Protein AF-A0A9E5NRR4-F1 (afdb_monomer)

Radius of gyration: 11.29 Å; Cα contacts (8 Å, |Δi|>4): 79; chains: 1; bounding box: 32×22×27 Å

pLDDT: mean 78.94, std 6.92, range [51.59, 88.62]

Sequence (79 aa):
GVVLRKIAVARFCRTLGTLVSSGVPILEGLEITGRTSGNAVVEDAIMATRRSVEEGKTIAEPLKGTDVFPPMVVQMVAV

Structure (mmCIF, N/CA/C/O backbone):
data_AF-A0A9E5NRR4-F1
#
_entry.id   AF-A0A9E5NRR4-F1
#
loop_
_atom_site.group_PDB
_atom_site.id
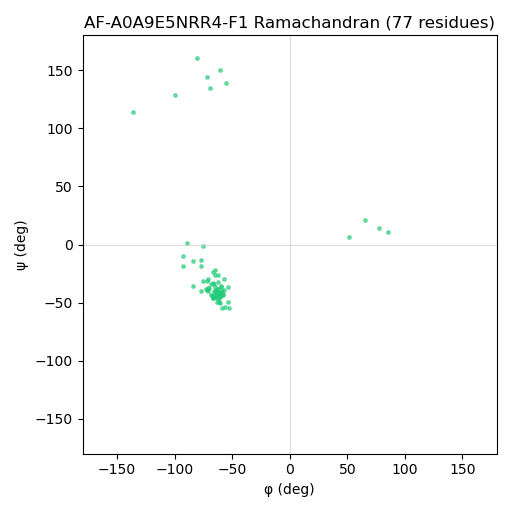_atom_site.type_symbol
_atom_site.label_atom_id
_atom_site.label_alt_id
_atom_site.label_comp_id
_atom_site.label_asym_id
_atom_site.label_entity_id
_atom_site.label_seq_id
_atom_site.pdbx_PDB_ins_code
_atom_site.Cartn_x
_atom_site.Cartn_y
_atom_site.Cartn_z
_atom_site.occupancy
_atom_site.B_iso_or_equiv
_atom_site.auth_seq_id
_atom_site.auth_comp_id
_atom_site.auth_asym_id
_atom_site.auth_atom_id
_atom_site.pdbx_PDB_model_num
ATOM 1 N N . GLY A 1 1 ? 13.168 -3.138 -14.822 1.00 66.19 1 GLY A N 1
ATOM 2 C CA . GLY A 1 1 ? 14.061 -4.157 -14.227 1.00 66.19 1 GLY A CA 1
ATOM 3 C C . GLY A 1 1 ? 13.573 -4.575 -12.848 1.00 66.19 1 GLY A C 1
ATOM 4 O O . GLY A 1 1 ? 12.960 -3.764 -12.162 1.00 66.19 1 GLY A O 1
ATOM 5 N N . VAL A 1 2 ? 13.843 -5.819 -12.436 1.00 73.38 2 VAL A N 1
ATOM 6 C CA . VAL A 1 2 ? 13.320 -6.437 -11.193 1.00 73.38 2 VAL A CA 1
ATOM 7 C C . VAL A 1 2 ? 13.733 -5.680 -9.919 1.00 73.38 2 VAL A C 1
ATOM 9 O O . VAL A 1 2 ? 12.941 -5.558 -8.989 1.00 73.38 2 VAL A O 1
ATOM 12 N N . VAL A 1 3 ? 14.945 -5.117 -9.883 1.00 78.56 3 VAL A N 1
ATOM 13 C CA . VAL A 1 3 ? 15.484 -4.396 -8.711 1.00 78.56 3 VAL A CA 1
ATOM 14 C C . VAL A 1 3 ? 14.713 -3.102 -8.427 1.00 78.56 3 VAL A C 1
ATOM 16 O O . VAL A 1 3 ? 14.319 -2.859 -7.291 1.00 78.56 3 VAL A O 1
ATOM 19 N N . LEU A 1 4 ? 14.416 -2.312 -9.464 1.00 77.00 4 LEU A N 1
ATOM 20 C CA . LEU A 1 4 ? 13.659 -1.060 -9.331 1.00 77.00 4 LEU A CA 1
ATOM 21 C C . LEU A 1 4 ? 12.239 -1.298 -8.801 1.00 77.00 4 LEU A C 1
ATOM 23 O O . LEU A 1 4 ? 11.761 -0.538 -7.963 1.00 77.00 4 LEU A O 1
ATOM 27 N N . ARG A 1 5 ? 11.583 -2.387 -9.232 1.00 75.88 5 ARG A N 1
ATOM 28 C CA . ARG A 1 5 ? 10.261 -2.777 -8.714 1.00 75.88 5 ARG A CA 1
ATOM 29 C C . ARG A 1 5 ? 10.336 -3.146 -7.229 1.00 75.88 5 ARG A C 1
ATOM 31 O O . ARG A 1 5 ? 9.531 -2.655 -6.448 1.00 75.88 5 ARG A O 1
ATOM 38 N N . LYS A 1 6 ? 11.334 -3.937 -6.816 1.00 79.38 6 LYS A N 1
ATOM 39 C CA . LYS A 1 6 ? 11.535 -4.299 -5.399 1.00 79.38 6 LYS A CA 1
ATOM 40 C C . LYS A 1 6 ? 11.797 -3.079 -4.510 1.00 79.38 6 LYS A C 1
ATOM 42 O O . LYS A 1 6 ? 11.247 -3.010 -3.416 1.00 79.38 6 LYS A O 1
ATOM 47 N N . ILE A 1 7 ? 12.588 -2.111 -4.980 1.00 83.12 7 ILE A N 1
AT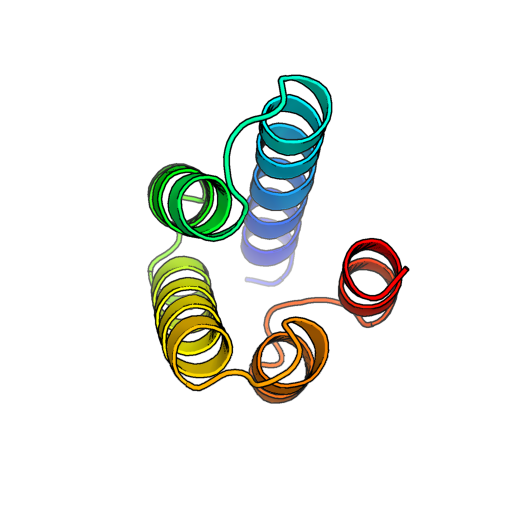OM 48 C CA . ILE A 1 7 ? 12.856 -0.865 -4.242 1.00 83.12 7 ILE A CA 1
ATOM 49 C C . ILE A 1 7 ? 11.574 -0.037 -4.081 1.00 83.12 7 ILE A C 1
ATOM 51 O O . ILE A 1 7 ? 11.293 0.437 -2.981 1.00 83.12 7 ILE A O 1
ATOM 55 N N . ALA A 1 8 ? 10.782 0.104 -5.149 1.00 82.56 8 ALA A N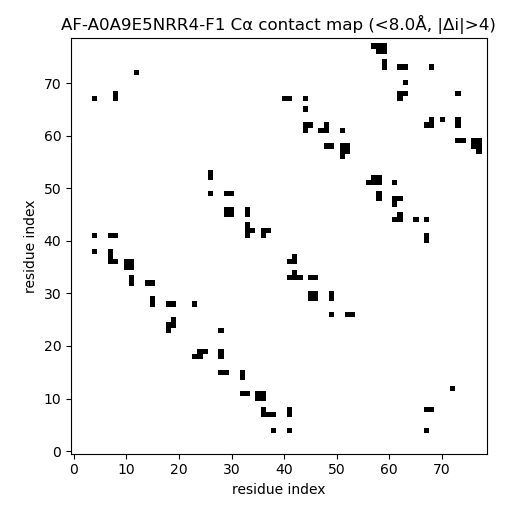 1
ATOM 56 C CA . ALA A 1 8 ? 9.515 0.833 -5.101 1.00 82.56 8 ALA A CA 1
ATOM 57 C C . ALA A 1 8 ? 8.522 0.185 -4.119 1.00 82.56 8 ALA A C 1
ATOM 59 O O . ALA A 1 8 ? 7.950 0.878 -3.279 1.00 82.56 8 ALA A O 1
ATOM 60 N N . VAL A 1 9 ? 8.395 -1.147 -4.150 1.00 81.81 9 VAL A N 1
ATOM 61 C CA . VAL A 1 9 ? 7.547 -1.905 -3.215 1.00 81.81 9 VAL A CA 1
ATOM 62 C C . VAL A 1 9 ? 8.041 -1.781 -1.770 1.00 81.81 9 VAL A C 1
ATOM 64 O O . VAL A 1 9 ? 7.237 -1.587 -0.861 1.00 81.81 9 VAL A O 1
ATOM 67 N N . ALA A 1 10 ? 9.353 -1.841 -1.532 1.00 83.94 10 ALA A N 1
ATOM 68 C CA . ALA A 1 10 ? 9.913 -1.679 -0.191 1.00 83.94 10 ALA A CA 1
ATOM 69 C C . ALA A 1 10 ? 9.644 -0.277 0.381 1.00 83.94 10 ALA A C 1
ATOM 71 O O . ALA A 1 10 ? 9.281 -0.141 1.551 1.00 83.94 10 ALA A O 1
ATOM 72 N N . ARG A 1 11 ? 9.780 0.768 -0.448 1.00 84.31 11 ARG A N 1
ATOM 73 C CA . ARG A 1 11 ? 9.456 2.147 -0.060 1.00 84.31 11 ARG A CA 1
ATOM 74 C C . ARG A 1 11 ? 7.967 2.297 0.248 1.00 84.31 11 ARG A C 1
ATOM 76 O O . ARG A 1 11 ? 7.635 2.849 1.292 1.00 84.31 11 ARG A O 1
ATOM 83 N N . PHE A 1 12 ? 7.106 1.743 -0.607 1.00 84.5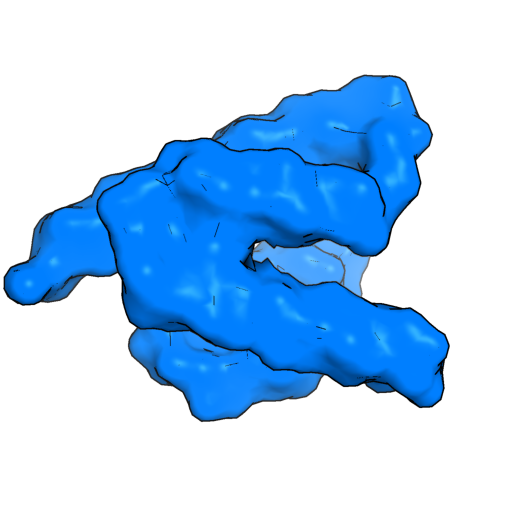0 12 PHE A N 1
ATOM 84 C CA . PHE A 1 12 ? 5.662 1.688 -0.385 1.00 84.50 12 PHE A CA 1
ATOM 85 C C . PHE A 1 12 ? 5.325 1.068 0.976 1.00 84.50 12 PHE A C 1
ATOM 87 O O . PHE A 1 12 ? 4.685 1.723 1.792 1.00 84.50 12 PHE A O 1
ATOM 94 N N . CYS A 1 13 ? 5.827 -0.138 1.267 1.00 83.06 13 CYS A N 1
ATOM 95 C CA . CYS A 1 13 ? 5.525 -0.840 2.518 1.00 83.06 13 CYS A CA 1
ATOM 96 C C . CYS A 1 13 ? 5.982 -0.049 3.751 1.00 83.06 13 CYS A C 1
ATOM 98 O O . CYS A 1 13 ? 5.264 0.025 4.744 1.00 83.06 13 CYS A O 1
ATOM 100 N N . ARG A 1 14 ? 7.171 0.565 3.694 1.00 86.38 14 ARG A N 1
ATOM 101 C CA . ARG A 1 14 ? 7.725 1.337 4.815 1.00 86.38 14 ARG A CA 1
ATOM 102 C C . ARG A 1 14 ? 6.905 2.590 5.111 1.00 86.38 14 ARG A C 1
ATOM 104 O O . ARG A 1 14 ? 6.608 2.871 6.273 1.00 86.38 14 ARG A O 1
ATOM 111 N N . THR A 1 15 ? 6.550 3.338 4.069 1.00 85.88 15 THR A N 1
ATOM 112 C CA . THR A 1 15 ? 5.729 4.541 4.214 1.00 85.88 15 THR A CA 1
ATOM 113 C C . THR A 1 15 ? 4.316 4.169 4.658 1.00 85.88 15 THR A C 1
ATOM 115 O O . THR A 1 15 ? 3.815 4.770 5.602 1.00 85.88 15 THR A O 1
ATOM 118 N N . LEU A 1 16 ? 3.715 3.124 4.078 1.00 84.62 16 LEU A N 1
ATOM 119 C CA . LEU A 1 16 ? 2.385 2.653 4.463 1.00 84.62 16 LEU A CA 1
ATOM 120 C C . LEU A 1 16 ? 2.352 2.206 5.927 1.00 84.62 16 LEU A C 1
ATOM 122 O O . LEU A 1 16 ? 1.483 2.644 6.668 1.00 84.62 16 LEU A O 1
ATOM 126 N N . GLY A 1 17 ? 3.334 1.418 6.374 1.00 84.38 17 GLY A N 1
ATOM 127 C CA . GLY A 1 17 ? 3.428 0.988 7.772 1.00 84.38 17 GLY A CA 1
ATOM 128 C C . GLY A 1 17 ? 3.551 2.161 8.748 1.00 84.38 17 GLY A C 1
ATOM 129 O O . GLY A 1 17 ? 2.951 2.139 9.818 1.00 84.38 17 GLY A O 1
ATOM 130 N N . THR A 1 18 ? 4.263 3.223 8.358 1.00 87.00 18 THR A N 1
ATOM 131 C CA . THR A 1 18 ? 4.373 4.445 9.172 1.00 87.00 18 THR A CA 1
ATOM 132 C C . THR A 1 18 ? 3.037 5.187 9.248 1.00 87.00 18 THR A C 1
ATOM 134 O O . THR A 1 18 ? 2.637 5.614 10.328 1.00 87.00 18 THR A O 1
ATOM 137 N N . LEU A 1 19 ? 2.327 5.319 8.123 1.00 87.31 19 LEU A N 1
ATOM 138 C CA . LEU A 1 19 ? 1.026 5.994 8.055 1.00 87.31 19 LEU A CA 1
ATOM 139 C C . LEU A 1 19 ? -0.048 5.228 8.837 1.00 87.31 19 LEU A C 1
ATOM 141 O O . LEU A 1 19 ? -0.740 5.825 9.660 1.00 87.31 19 LEU A O 1
ATOM 145 N N . VAL A 1 20 ? -0.116 3.906 8.664 1.00 83.81 20 VAL A N 1
ATOM 146 C CA . VAL A 1 20 ? -1.030 3.032 9.418 1.00 83.81 20 VAL A CA 1
ATOM 147 C C . VAL A 1 20 ? -0.724 3.104 10.914 1.00 83.81 20 VAL A C 1
ATOM 149 O O . VAL A 1 20 ? -1.631 3.305 11.716 1.00 83.81 20 VAL A O 1
ATOM 152 N N . SER A 1 21 ? 0.556 3.046 11.300 1.00 83.88 21 SER A N 1
ATOM 153 C CA . SER A 1 21 ? 0.959 3.205 12.704 1.00 83.88 21 SER A CA 1
ATOM 154 C C . SER A 1 21 ? 0.671 4.602 13.268 1.00 83.88 21 SER A C 1
ATOM 156 O O . SER A 1 21 ? 0.595 4.748 14.485 1.00 83.88 21 SER A O 1
ATOM 158 N N . SER A 1 22 ? 0.526 5.617 12.413 1.00 88.62 22 SER A N 1
ATOM 159 C CA . SER A 1 22 ? 0.174 6.988 12.803 1.00 88.62 22 SER A CA 1
ATOM 160 C C . SER A 1 22 ? -1.344 7.224 12.847 1.00 88.62 22 SER A C 1
ATOM 162 O O . SER A 1 22 ? -1.770 8.342 13.123 1.00 88.62 22 SER A O 1
ATOM 164 N N . GLY A 1 23 ? -2.167 6.203 12.570 1.00 82.88 23 GLY A N 1
ATOM 165 C CA . GLY A 1 23 ? -3.629 6.319 12.549 1.00 82.88 23 GLY A CA 1
ATOM 166 C C . GLY A 1 23 ? -4.191 6.979 11.287 1.00 82.88 23 GLY A C 1
ATOM 167 O O . GLY A 1 23 ? -5.357 7.368 11.272 1.00 82.88 23 GLY A O 1
ATOM 168 N N . VAL A 1 24 ? -3.382 7.114 10.230 1.00 86.00 24 VAL A N 1
ATOM 169 C CA . VAL A 1 24 ? -3.837 7.659 8.945 1.00 86.00 24 VAL A CA 1
ATOM 170 C C . VAL A 1 24 ? -4.786 6.653 8.283 1.00 86.00 24 VAL A C 1
ATOM 172 O O . VAL A 1 24 ? -4.467 5.459 8.239 1.00 86.00 24 VAL A O 1
ATOM 175 N N . PRO A 1 25 ? -5.933 7.100 7.739 1.00 85.19 25 PRO A N 1
ATOM 176 C CA . PRO A 1 25 ? -6.850 6.228 7.018 1.00 85.19 25 PRO A CA 1
ATOM 177 C C . PRO A 1 25 ? -6.152 5.487 5.876 1.00 85.19 25 PRO A C 1
ATOM 179 O O . PRO A 1 25 ? -5.380 6.071 5.119 1.00 85.19 25 PRO A O 1
ATOM 182 N N . ILE A 1 26 ? -6.468 4.204 5.698 1.00 80.94 26 ILE A N 1
ATOM 183 C CA . ILE A 1 26 ? -5.829 3.355 4.680 1.00 80.94 26 ILE A CA 1
ATOM 184 C C . ILE A 1 26 ? -5.987 3.934 3.267 1.00 80.94 26 ILE A C 1
ATOM 186 O O . ILE A 1 26 ? -5.042 3.884 2.489 1.00 80.94 26 ILE A O 1
ATOM 190 N N . LEU A 1 27 ? -7.146 4.512 2.937 1.00 83.50 27 LEU A N 1
ATOM 191 C CA . LEU A 1 27 ? -7.397 5.133 1.629 1.00 83.50 27 LEU A CA 1
ATOM 192 C C . LEU A 1 27 ? -6.423 6.283 1.333 1.00 83.50 27 LEU A C 1
ATOM 194 O O . LEU A 1 27 ? -5.857 6.356 0.243 1.00 83.50 27 LEU A O 1
ATOM 198 N N . GLU A 1 28 ? -6.187 7.137 2.325 1.00 85.62 28 GLU A N 1
ATOM 199 C CA . GLU A 1 28 ? -5.243 8.252 2.238 1.00 85.62 28 GLU A CA 1
ATOM 200 C C . GLU A 1 28 ? -3.795 7.739 2.250 1.00 85.62 28 GLU A C 1
ATOM 202 O O . GLU A 1 28 ? -2.952 8.177 1.466 1.00 85.62 28 GLU A O 1
ATOM 207 N N . GLY A 1 29 ? -3.522 6.715 3.063 1.00 87.12 29 GLY A N 1
ATOM 208 C CA . GLY A 1 29 ? -2.244 6.017 3.088 1.00 87.12 29 GLY A CA 1
ATOM 209 C C . GLY A 1 29 ? -1.867 5.415 1.734 1.00 87.12 29 GLY A C 1
ATOM 210 O O . GLY A 1 29 ? -0.728 5.572 1.290 1.00 87.12 29 GLY A O 1
ATOM 211 N N . LEU A 1 30 ? -2.815 4.777 1.046 1.00 83.75 30 LEU A N 1
ATOM 212 C CA . LEU A 1 30 ? -2.639 4.233 -0.302 1.00 83.75 30 LEU A CA 1
ATOM 213 C C . LEU A 1 30 ? -2.356 5.346 -1.318 1.00 83.75 30 LEU A C 1
ATOM 215 O O . LEU A 1 30 ? -1.427 5.217 -2.109 1.00 83.75 30 LEU A O 1
ATOM 219 N N . GLU A 1 31 ? -3.070 6.470 -1.268 1.00 85.81 31 GLU A N 1
ATOM 220 C CA . GLU A 1 31 ? -2.808 7.605 -2.165 1.00 85.81 31 GLU A CA 1
ATOM 221 C C . GLU A 1 31 ? -1.395 8.183 -1.977 1.00 85.81 31 GLU A C 1
ATOM 223 O O . GLU A 1 31 ? -0.635 8.338 -2.941 1.00 85.81 31 GLU A O 1
ATOM 228 N N . ILE A 1 32 ? -1.004 8.449 -0.728 1.00 86.25 32 ILE A N 1
ATOM 229 C CA . ILE A 1 32 ? 0.311 9.013 -0.401 1.00 86.25 32 ILE A CA 1
ATOM 230 C C . ILE A 1 32 ? 1.421 8.051 -0.830 1.00 86.25 32 ILE A C 1
ATOM 232 O O . ILE A 1 32 ? 2.407 8.444 -1.462 1.00 86.25 32 ILE A O 1
ATOM 236 N N . THR A 1 33 ? 1.278 6.772 -0.495 1.00 83.94 33 THR A N 1
ATOM 237 C CA . THR A 1 33 ? 2.302 5.754 -0.768 1.00 83.94 33 THR A CA 1
ATOM 238 C C . THR A 1 33 ? 2.392 5.407 -2.251 1.00 83.94 33 THR A C 1
ATOM 240 O O . THR A 1 33 ? 3.501 5.171 -2.736 1.00 83.94 33 THR A O 1
ATOM 243 N N . GLY A 1 34 ? 1.277 5.472 -2.987 1.00 83.50 34 GLY A N 1
ATOM 244 C CA . GLY A 1 34 ? 1.230 5.388 -4.446 1.00 83.50 34 GLY A CA 1
ATOM 245 C C . GLY A 1 34 ? 2.106 6.448 -5.097 1.00 83.50 34 GLY A C 1
ATOM 246 O O . GLY A 1 34 ? 3.054 6.109 -5.806 1.00 83.50 34 GLY A O 1
ATOM 247 N N . ARG A 1 35 ? 1.905 7.717 -4.733 1.00 83.38 35 ARG A N 1
ATOM 248 C CA . ARG A 1 35 ? 2.712 8.837 -5.249 1.00 83.38 35 ARG A CA 1
ATOM 249 C C . ARG A 1 35 ? 4.178 8.774 -4.808 1.00 83.38 35 ARG A C 1
ATOM 251 O O . ARG A 1 35 ? 5.081 9.128 -5.561 1.00 83.38 35 ARG A O 1
ATOM 258 N N . THR A 1 36 ? 4.439 8.283 -3.596 1.00 82.06 36 THR A N 1
ATOM 259 C CA . THR A 1 36 ? 5.800 8.199 -3.026 1.00 82.06 36 THR A CA 1
ATOM 260 C C . THR A 1 36 ? 6.615 7.026 -3.595 1.00 82.06 36 THR A C 1
ATOM 262 O O . THR A 1 36 ? 7.850 7.011 -3.515 1.00 82.06 36 THR A O 1
ATOM 265 N N . SER A 1 37 ? 5.953 6.033 -4.195 1.00 78.38 37 SER A N 1
ATOM 266 C CA . SER A 1 37 ? 6.606 4.849 -4.765 1.00 78.38 37 SER A CA 1
ATOM 267 C C . SER A 1 37 ? 7.483 5.170 -5.990 1.00 78.38 37 SER A C 1
ATOM 269 O O . SER A 1 37 ? 8.451 4.449 -6.247 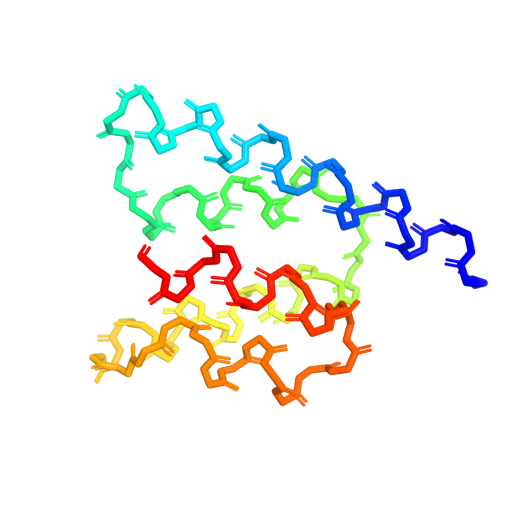1.00 78.38 37 SER A O 1
ATOM 271 N N . GLY A 1 38 ? 7.219 6.285 -6.689 1.00 76.88 38 GLY A N 1
ATOM 272 C CA . GLY A 1 38 ? 8.047 6.799 -7.790 1.00 76.88 38 GLY A CA 1
ATOM 273 C C . GLY A 1 38 ? 8.084 5.892 -9.023 1.00 76.88 38 GLY A C 1
ATOM 274 O O . GLY A 1 38 ? 9.036 5.943 -9.801 1.00 76.88 38 GLY A O 1
ATOM 275 N N . ASN A 1 39 ? 7.088 5.019 -9.175 1.00 81.00 39 ASN A N 1
ATOM 276 C CA . ASN A 1 39 ? 6.978 4.073 -10.274 1.00 81.00 39 ASN A CA 1
ATOM 277 C C . ASN A 1 39 ? 5.533 4.062 -10.774 1.00 81.00 39 ASN A C 1
ATOM 279 O O . ASN A 1 39 ? 4.656 3.594 -10.056 1.00 81.00 39 ASN A O 1
ATOM 283 N N . ALA A 1 40 ? 5.316 4.511 -12.012 1.00 81.38 40 ALA A N 1
ATOM 284 C CA . ALA A 1 40 ? 3.986 4.600 -12.617 1.00 81.38 40 ALA A CA 1
ATOM 285 C C . ALA A 1 40 ? 3.215 3.267 -12.569 1.00 81.38 40 ALA A C 1
ATOM 287 O O . ALA A 1 40 ? 2.029 3.244 -12.279 1.00 81.38 40 ALA A O 1
ATOM 288 N N . VAL A 1 41 ? 3.905 2.130 -12.732 1.00 82.12 41 VAL A N 1
ATOM 289 C CA . VAL A 1 41 ? 3.275 0.797 -12.679 1.00 82.12 41 VAL A CA 1
ATOM 290 C C . VAL A 1 41 ? 2.789 0.450 -11.266 1.00 82.12 41 VAL A C 1
ATOM 292 O O . VAL A 1 41 ? 1.796 -0.251 -11.096 1.00 82.12 41 VAL A O 1
ATOM 295 N N . VAL A 1 42 ? 3.511 0.904 -10.239 1.00 81.06 42 VAL A N 1
ATOM 296 C CA . VAL A 1 42 ? 3.136 0.696 -8.831 1.00 81.06 42 VAL A CA 1
ATOM 297 C C . VAL A 1 42 ? 2.009 1.653 -8.446 1.00 81.06 42 VAL A C 1
ATOM 299 O O . VAL A 1 42 ? 1.081 1.251 -7.753 1.00 81.06 42 VAL A O 1
ATOM 302 N N . GLU A 1 43 ? 2.072 2.893 -8.924 1.00 83.69 43 GLU A N 1
ATOM 303 C CA . GLU A 1 43 ? 1.040 3.907 -8.725 1.00 83.69 43 GLU A CA 1
ATOM 304 C C . GLU A 1 43 ? -0.305 3.469 -9.318 1.00 83.69 43 GLU A C 1
ATOM 306 O O . GLU A 1 43 ? -1.294 3.431 -8.587 1.00 83.69 43 GLU A O 1
ATOM 311 N N . ASP A 1 44 ? -0.334 3.022 -10.577 1.00 83.75 44 ASP A N 1
ATOM 312 C CA . ASP A 1 44 ? -1.551 2.516 -11.229 1.00 83.75 44 ASP A CA 1
ATOM 313 C C . ASP A 1 44 ? -2.161 1.331 -10.463 1.00 83.75 44 ASP A C 1
ATOM 315 O O . ASP A 1 44 ? -3.373 1.272 -10.233 1.00 83.75 44 ASP A O 1
ATOM 319 N N . ALA A 1 45 ? -1.314 0.405 -10.000 1.00 83.19 45 ALA A N 1
ATOM 320 C CA . ALA A 1 45 ? -1.736 -0.741 -9.199 1.00 83.19 45 ALA A CA 1
ATOM 321 C C . ALA A 1 45 ? -2.368 -0.321 -7.859 1.00 83.19 45 ALA A C 1
ATOM 323 O O . ALA A 1 45 ? -3.374 -0.892 -7.424 1.00 83.19 45 ALA A O 1
ATOM 324 N N . ILE A 1 46 ? -1.799 0.691 -7.202 1.00 83.94 46 ILE A N 1
ATOM 325 C CA . ILE A 1 46 ? -2.300 1.214 -5.928 1.00 83.94 46 ILE A CA 1
ATOM 326 C C . ILE A 1 46 ? -3.587 2.017 -6.127 1.00 83.94 46 ILE A C 1
ATOM 328 O O . ILE A 1 46 ? -4.508 1.880 -5.325 1.00 83.94 46 ILE A O 1
ATOM 332 N N . MET A 1 47 ? -3.709 2.789 -7.207 1.00 84.44 47 MET A N 1
ATOM 333 C CA . MET A 1 47 ? -4.936 3.527 -7.526 1.00 84.44 47 MET A CA 1
ATOM 334 C C . MET A 1 47 ? -6.096 2.578 -7.856 1.00 84.44 47 MET A C 1
ATOM 336 O O . MET A 1 47 ? -7.215 2.776 -7.376 1.00 84.44 47 MET A O 1
ATOM 340 N N . ALA A 1 48 ? -5.831 1.490 -8.587 1.00 83.50 48 ALA A N 1
ATOM 341 C CA . ALA A 1 48 ? -6.809 0.422 -8.806 1.00 83.50 48 ALA A CA 1
ATOM 342 C C . ALA A 1 48 ? -7.206 -0.279 -7.492 1.00 83.50 48 ALA A C 1
ATOM 344 O O . ALA A 1 48 ? -8.380 -0.594 -7.269 1.00 83.50 48 ALA A O 1
ATOM 345 N N . THR A 1 49 ? -6.232 -0.479 -6.599 1.00 81.50 49 THR A N 1
ATOM 346 C CA . THR A 1 49 ? -6.462 -1.038 -5.261 1.00 81.50 49 THR A CA 1
ATOM 347 C C . THR A 1 49 ? -7.349 -0.131 -4.423 1.00 81.50 49 THR A C 1
ATOM 349 O O . THR A 1 49 ? -8.360 -0.592 -3.903 1.00 81.50 49 THR A O 1
ATOM 352 N N . ARG A 1 50 ? -7.037 1.165 -4.354 1.00 82.75 50 ARG A N 1
ATOM 353 C CA . ARG A 1 50 ? -7.850 2.170 -3.664 1.00 82.75 50 ARG A CA 1
ATOM 354 C C . ARG A 1 50 ? -9.295 2.139 -4.150 1.00 82.75 50 ARG A C 1
ATOM 356 O O . ARG A 1 50 ? -10.195 2.042 -3.327 1.00 82.75 50 ARG A O 1
ATOM 363 N N . ARG A 1 51 ? -9.515 2.159 -5.468 1.00 83.81 51 ARG A N 1
ATOM 364 C CA . ARG A 1 51 ? -10.864 2.121 -6.049 1.00 83.81 51 ARG A CA 1
ATOM 365 C C . ARG A 1 51 ? -11.630 0.856 -5.653 1.00 83.81 51 ARG A C 1
ATOM 367 O O . ARG A 1 51 ? -12.802 0.927 -5.315 1.00 83.81 51 ARG A O 1
ATOM 374 N N . SER A 1 52 ? -10.956 -0.293 -5.634 1.00 83.12 52 SER A N 1
ATOM 375 C CA . SER A 1 52 ? -11.564 -1.553 -5.184 1.00 83.12 52 SER A CA 1
ATOM 376 C C . SER A 1 52 ? -11.930 -1.514 -3.695 1.00 83.12 52 SER A C 1
ATOM 378 O O . SER A 1 52 ? -12.962 -2.048 -3.300 1.00 83.12 52 SER A O 1
ATOM 380 N N . VAL A 1 53 ? -11.114 -0.854 -2.871 1.00 82.12 53 VAL A N 1
ATOM 381 C CA . VAL A 1 53 ? -11.373 -0.667 -1.435 1.00 82.12 53 VAL A CA 1
ATOM 382 C C . VAL A 1 53 ? -12.521 0.317 -1.199 1.00 82.12 53 VAL A C 1
ATOM 384 O O . VAL A 1 53 ? -13.345 0.081 -0.321 1.00 82.12 53 VAL A O 1
ATOM 387 N N . GLU A 1 54 ? -12.633 1.376 -2.007 1.00 81.25 54 GLU A N 1
ATOM 388 C CA . GLU A 1 54 ? -13.792 2.286 -2.006 1.00 81.25 54 GLU A CA 1
ATOM 389 C C . GLU A 1 54 ? -15.093 1.554 -2.384 1.00 81.25 54 GLU A C 1
ATOM 391 O O . GLU A 1 54 ? -16.151 1.859 -1.841 1.00 81.25 54 GLU A O 1
ATOM 396 N N . GLU A 1 55 ? -15.012 0.539 -3.249 1.00 81.88 55 GLU A N 1
ATOM 397 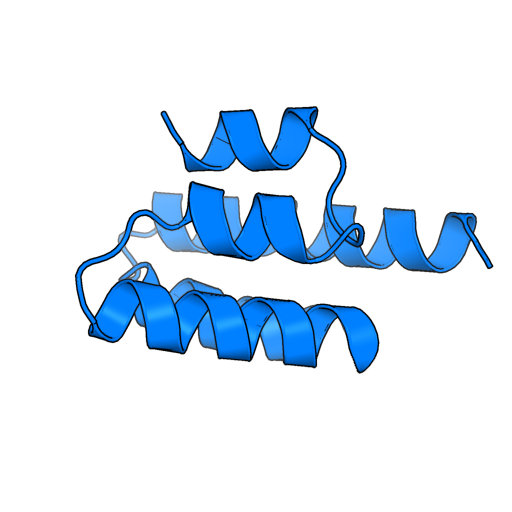C CA . GLU A 1 55 ? -16.123 -0.367 -3.583 1.00 81.88 55 GLU A CA 1
ATOM 398 C C . GLU A 1 55 ? -16.428 -1.407 -2.480 1.00 81.88 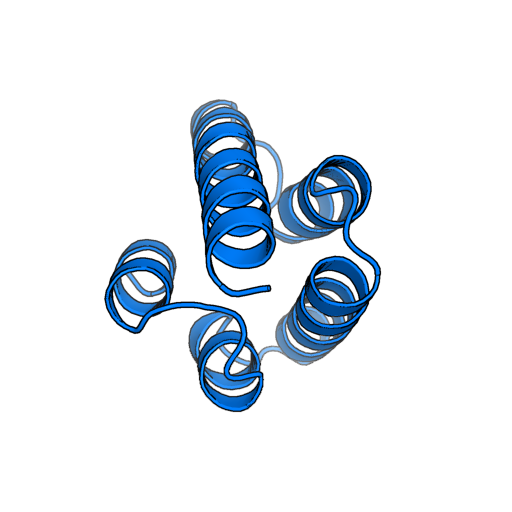55 GLU A C 1
ATOM 400 O O . GLU A 1 55 ? -17.351 -2.208 -2.63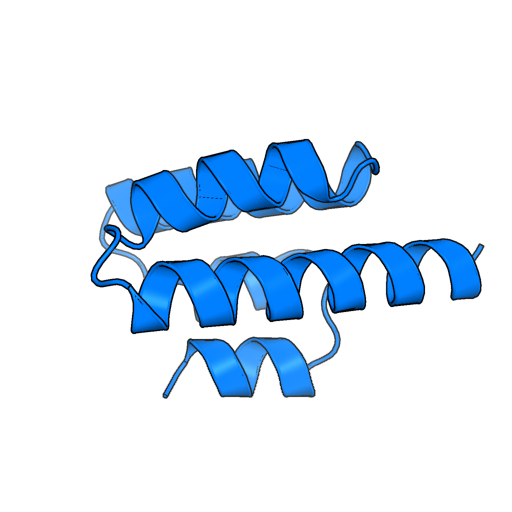2 1.00 81.88 55 GLU A O 1
ATOM 405 N N . GLY A 1 56 ? -15.673 -1.418 -1.374 1.00 75.81 56 GLY A N 1
ATOM 406 C CA . GLY A 1 56 ? -15.856 -2.341 -0.248 1.00 75.81 56 GLY A CA 1
ATOM 407 C C . GLY A 1 56 ? -15.159 -3.697 -0.403 1.00 75.81 56 GLY A C 1
ATOM 408 O O . GLY A 1 56 ? -15.413 -4.605 0.390 1.00 75.81 56 GLY A O 1
ATOM 409 N N . LYS A 1 57 ? -14.285 -3.861 -1.405 1.00 76.12 57 LYS A N 1
ATOM 410 C CA . LYS A 1 57 ? -13.473 -5.078 -1.575 1.00 76.12 57 LYS A CA 1
ATOM 411 C C . LYS A 1 57 ? -12.256 -5.060 -0.658 1.00 76.12 57 LYS A C 1
ATOM 413 O O . LYS A 1 57 ? -11.807 -4.016 -0.181 1.00 76.12 57 LYS A O 1
ATOM 418 N N . THR A 1 58 ? -11.686 -6.238 -0.434 1.00 73.88 58 THR A N 1
ATOM 419 C CA . THR A 1 58 ? -10.477 -6.365 0.383 1.00 73.88 58 THR A CA 1
ATOM 420 C C . THR A 1 58 ? -9.264 -5.807 -0.362 1.00 73.88 58 THR A C 1
ATOM 422 O O . THR A 1 58 ? -9.136 -5.966 -1.572 1.00 73.88 58 THR A O 1
ATOM 425 N N . ILE A 1 59 ? -8.330 -5.178 0.358 1.00 72.56 59 ILE A N 1
ATOM 426 C CA . ILE A 1 59 ? -7.105 -4.585 -0.218 1.00 72.56 59 ILE A CA 1
ATOM 427 C C . ILE A 1 59 ? -6.225 -5.668 -0.882 1.00 72.56 59 ILE A C 1
ATOM 429 O O . ILE A 1 59 ? -5.472 -5.401 -1.818 1.00 72.56 59 ILE A O 1
ATOM 433 N N . ALA A 1 60 ? -6.340 -6.915 -0.419 1.00 69.81 60 ALA A N 1
ATOM 434 C CA . ALA A 1 60 ? -5.541 -8.044 -0.876 1.00 69.81 60 ALA A CA 1
ATOM 435 C C . ALA A 1 60 ? -5.870 -8.496 -2.309 1.00 69.81 60 ALA A C 1
ATOM 437 O O . ALA A 1 60 ? -4.959 -8.866 -3.047 1.00 69.81 60 ALA A O 1
ATOM 438 N N . GLU A 1 61 ? -7.139 -8.464 -2.723 1.00 71.44 61 GLU A N 1
ATOM 439 C CA . GLU A 1 61 ? -7.573 -8.880 -4.067 1.00 71.44 61 GLU A CA 1
ATOM 440 C C . GLU A 1 61 ? -6.904 -8.089 -5.210 1.00 71.44 61 GLU A C 1
ATOM 442 O O . GLU A 1 61 ? -6.269 -8.709 -6.070 1.00 71.44 61 GLU A O 1
ATOM 447 N N . PRO A 1 62 ? -6.964 -6.745 -5.236 1.00 72.19 62 PRO A N 1
ATOM 448 C CA . PRO A 1 62 ? -6.351 -5.949 -6.300 1.00 72.19 62 PRO A CA 1
ATOM 449 C C . PRO A 1 62 ? -4.813 -5.949 -6.235 1.00 72.19 62 PRO A C 1
ATOM 451 O O . PRO A 1 62 ? -4.151 -5.917 -7.277 1.00 72.19 62 PRO A O 1
ATOM 454 N N . LEU A 1 63 ? -4.220 -6.077 -5.040 1.00 72.50 63 LEU A N 1
ATOM 455 C CA . LEU A 1 63 ? -2.769 -6.250 -4.885 1.00 72.50 63 LEU A CA 1
ATOM 456 C C . LEU A 1 63 ? -2.282 -7.595 -5.442 1.00 72.50 63 LEU A C 1
ATOM 458 O O . LEU A 1 63 ? -1.174 -7.682 -5.971 1.00 72.50 63 LEU A O 1
ATOM 462 N N . LYS A 1 64 ? -3.104 -8.644 -5.344 1.00 69.56 64 LYS A N 1
ATOM 463 C CA . LYS A 1 64 ? -2.797 -9.975 -5.882 1.00 69.56 64 LYS A CA 1
ATOM 464 C C . LYS A 1 64 ? -2.952 -10.031 -7.404 1.00 69.56 64 LYS A C 1
ATOM 466 O O . LYS A 1 64 ? -2.216 -10.763 -8.053 1.00 69.56 64 LYS A O 1
ATOM 471 N N . GLY A 1 65 ? -3.872 -9.246 -7.968 1.00 66.94 65 GLY A N 1
ATOM 472 C CA . GLY A 1 65 ? -4.108 -9.177 -9.414 1.00 66.94 65 GLY A CA 1
ATOM 473 C C . GLY A 1 65 ? -3.080 -8.360 -10.202 1.00 66.94 65 GLY A C 1
ATOM 474 O O . GLY A 1 65 ? -3.057 -8.438 -11.425 1.00 66.94 65 GLY A O 1
ATOM 475 N N . THR A 1 66 ? -2.233 -7.571 -9.536 1.00 68.44 66 THR A N 1
ATOM 476 C CA . THR A 1 66 ? -1.336 -6.625 -10.217 1.00 68.44 66 THR A CA 1
ATOM 477 C C . THR A 1 66 ? 0.053 -7.184 -10.541 1.00 68.44 66 THR A C 1
ATOM 479 O O . THR A 1 66 ? 0.783 -6.526 -11.273 1.00 68.44 66 THR A O 1
ATOM 482 N N . ASP A 1 67 ? 0.465 -8.363 -10.046 1.00 67.75 67 ASP A N 1
ATOM 483 C CA . ASP A 1 67 ? 1.818 -8.962 -10.236 1.00 67.75 67 ASP A CA 1
ATOM 484 C C . ASP A 1 67 ? 3.011 -8.029 -9.891 1.00 67.75 67 ASP A C 1
ATOM 486 O O . ASP A 1 67 ? 4.194 -8.328 -10.111 1.00 67.75 67 ASP A O 1
ATOM 490 N N . VAL A 1 68 ? 2.722 -6.851 -9.338 1.00 71.50 68 VAL A N 1
ATOM 491 C CA . VAL A 1 68 ? 3.697 -5.853 -8.906 1.00 71.50 68 VAL A CA 1
ATOM 492 C C . VAL A 1 68 ? 4.192 -6.190 -7.504 1.00 71.50 68 VAL A C 1
ATOM 494 O O . VAL A 1 68 ? 5.376 -6.001 -7.209 1.00 71.50 68 VAL A O 1
ATOM 497 N N . PHE A 1 69 ? 3.300 -6.713 -6.663 1.00 73.00 69 PHE A N 1
ATOM 498 C CA . PHE A 1 69 ? 3.559 -6.989 -5.260 1.00 73.00 69 PHE A CA 1
ATOM 499 C C . PHE A 1 69 ? 3.868 -8.473 -5.035 1.00 73.00 69 PHE A C 1
ATOM 501 O O . PHE A 1 69 ? 3.100 -9.338 -5.452 1.00 73.00 69 PHE A O 1
ATOM 508 N N . PRO A 1 70 ? 4.980 -8.801 -4.353 1.00 73.50 70 PRO A N 1
ATOM 509 C CA . PRO A 1 70 ? 5.245 -10.165 -3.923 1.00 73.50 70 PRO A CA 1
ATOM 510 C C . PRO A 1 70 ? 4.141 -10.669 -2.980 1.00 73.50 70 PRO A C 1
ATOM 512 O O . PRO A 1 70 ? 3.624 -9.879 -2.184 1.00 73.50 70 PRO A O 1
ATOM 515 N N . PRO A 1 71 ? 3.852 -11.982 -2.960 1.00 71.88 71 PRO A N 1
ATOM 516 C CA . PRO A 1 71 ? 2.802 -12.558 -2.115 1.00 71.88 71 PRO A CA 1
ATOM 517 C C . PRO A 1 71 ? 2.988 -12.269 -0.616 1.00 71.88 71 PRO A C 1
ATOM 519 O O . PRO A 1 71 ? 2.000 -12.104 0.094 1.00 71.88 71 PRO A O 1
ATOM 522 N N . MET A 1 72 ? 4.232 -12.112 -0.141 1.00 73.62 72 MET A N 1
ATOM 523 C CA . MET A 1 72 ? 4.506 -11.684 1.239 1.00 73.62 72 MET A CA 1
ATOM 524 C C . MET A 1 72 ? 3.900 -10.317 1.576 1.00 73.62 72 MET A C 1
ATOM 526 O O . MET A 1 72 ? 3.375 -10.137 2.667 1.00 73.62 72 MET A O 1
ATOM 530 N N . VAL A 1 73 ? 3.951 -9.351 0.654 1.00 71.81 73 VAL A N 1
ATOM 531 C CA . VAL A 1 73 ? 3.420 -8.000 0.902 1.00 71.81 73 VAL A CA 1
ATOM 532 C C . VAL A 1 73 ? 1.898 -8.028 0.947 1.00 71.81 73 VAL A C 1
ATOM 534 O O . VAL A 1 73 ? 1.299 -7.397 1.810 1.00 71.81 73 VAL A O 1
ATOM 537 N N . VAL A 1 74 ? 1.276 -8.814 0.065 1.00 73.50 74 VAL A N 1
ATOM 538 C CA . VAL A 1 74 ? -0.178 -9.014 0.061 1.00 73.50 74 VAL A CA 1
ATOM 539 C C . VAL A 1 74 ? -0.645 -9.605 1.395 1.00 73.50 74 VAL A C 1
ATOM 541 O O . VAL A 1 74 ? -1.636 -9.137 1.944 1.00 73.50 74 VAL A O 1
ATOM 544 N N . GLN A 1 75 ? 0.092 -10.572 1.958 1.00 70.06 75 GLN A N 1
ATOM 545 C CA . GLN A 1 75 ? -0.214 -11.120 3.285 1.00 70.06 75 GLN A CA 1
ATOM 546 C C . GLN A 1 75 ? -0.060 -10.096 4.410 1.00 70.06 75 GLN A C 1
ATOM 548 O O . GLN A 1 75 ? -0.896 -10.074 5.302 1.00 70.06 75 GLN A O 1
ATOM 553 N N . MET A 1 76 ? 0.963 -9.238 4.375 1.00 71.75 76 MET A N 1
ATOM 554 C CA . MET A 1 76 ? 1.159 -8.224 5.420 1.00 71.75 76 MET A CA 1
ATOM 555 C C . MET A 1 76 ? 0.040 -7.175 5.470 1.00 71.75 76 MET A C 1
ATOM 557 O O . MET A 1 76 ? -0.173 -6.585 6.520 1.00 71.75 76 MET A O 1
ATOM 561 N N . VAL A 1 77 ? -0.648 -6.930 4.352 1.00 68.62 77 VAL A N 1
ATOM 562 C CA . VAL A 1 77 ? -1.762 -5.966 4.258 1.00 68.62 77 VAL A CA 1
ATOM 563 C C . VAL A 1 77 ? -3.126 -6.635 4.489 1.00 68.62 77 VAL A C 1
ATOM 565 O O . VAL A 1 77 ? -4.110 -5.954 4.752 1.00 68.62 77 VAL A O 1
ATOM 568 N N . ALA A 1 78 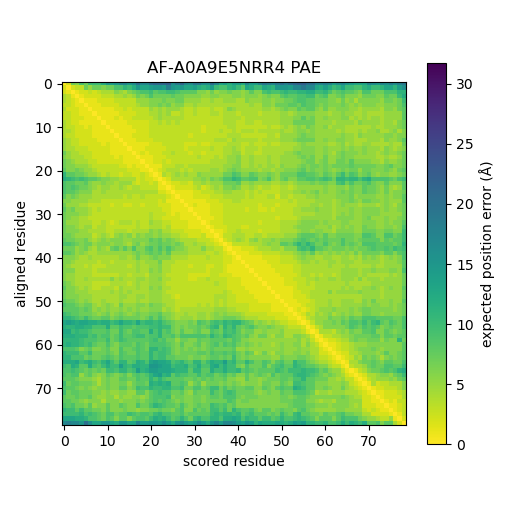? -3.199 -7.963 4.370 1.00 62.81 78 ALA A N 1
ATOM 569 C CA . ALA A 1 78 ? -4.426 -8.734 4.565 1.00 62.81 78 ALA A CA 1
ATOM 570 C C . ALA A 1 78 ? -4.727 -9.078 6.037 1.00 62.81 78 ALA A C 1
ATOM 572 O O . ALA A 1 78 ? -5.829 -9.553 6.311 1.00 62.81 78 ALA A O 1
ATOM 573 N N . VAL A 1 79 ? -3.751 -8.911 6.939 1.00 51.59 79 VAL A N 1
ATOM 574 C CA . VAL A 1 79 ? -3.855 -9.208 8.382 1.00 51.59 79 VAL A CA 1
ATOM 575 C C . VAL A 1 79 ? -4.359 -8.000 9.157 1.00 51.59 79 VAL A C 1
ATOM 577 O O . VAL A 1 79 ? -3.915 -6.876 8.839 1.00 51.59 79 VAL A O 1
#

Secondary structure (DSSP, 8-state):
-HHHHHHHHHHHHHHHHHHHHTT--HHHHHHHHHHHT--HHHHHHHHHHHHHHHTT--THHHHHHTSSS-HHHHHHHH-

Foldseek 3Di:
DLVLLVQLQVQLLVQLVVCVVVVHDNLVSLQVSLVVSPDPLSNVLSVVLSVCVVVVHQSLVSLVVSVSDDVVSSVVRRD

Mean predicted aligned error: 5.52 Å

Nearest PDB structures (foldseek):
  2vmb-assembly2_B  TM=7.979E-01  e=4.153E-03  Vibrio cholerae
  5nbg-assembly1_B  TM=8.515E-01  e=1.149E-02  Dickeya dadantii 3937
  2whn-assembly1_A  TM=8.431E-01  e=3.985E-02  Thermus thermophilus HB8
  3c1q-assembly1_A  TM=7.917E-01  e=3.179E-02  unclassified
  2vma-assembly1_A  TM=8.524E-01  e=4.997E-02  Vibrio cholerae

Solvent-accessible surface area (backbone atoms only — not comparable to full-atom values): 4328 Å² total; per-residue (Å²): 112,74,65,62,50,52,53,26,50,53,50,25,53,54,50,33,52,51,31,52,75,68,70,44,54,65,68,58,32,41,53,54,24,22,67,69,28,76,38,71,74,56,24,55,42,35,54,54,21,44,53,41,38,76,72,70,43,64,61,35,60,44,40,63,74,53,79,74,53,58,71,69,58,37,52,68,67,63,106